Protein AF-A0A4R3NF84-F1 (afdb_monomer)

Nearest PDB structures (foldseek):
  6rim-assembly1_A  TM=5.602E-01  e=3.549E-01  Weissella oryzae
  6rim-assembly5_E  TM=5.577E-01  e=4.547E-01  Weissella oryzae
  6pkh-assembly1_A-2  TM=5.625E-01  e=7.016E-01  Danio rerio
  6rim-assembly7_G  TM=5.581E-01  e=5.476E-01  Weissella oryzae
  4v8m-assembly1_BS  TM=3.203E-01  e=6.525E+00  Trypanosoma brucei brucei TREU927

Sequence (114 aa):
MFTIAPPDAFWYPVTVALIDADGKRTQHQFEARFKRYSRTQFEALVQRLQSGEQTDLALAEDVLVGWRGVQDAEGQEVAFSAATRDALLDIWPVLPAVVGAFIEAHSPEGRAKN

Solvent-accessible surface area (backbone atoms only — not comparable to full-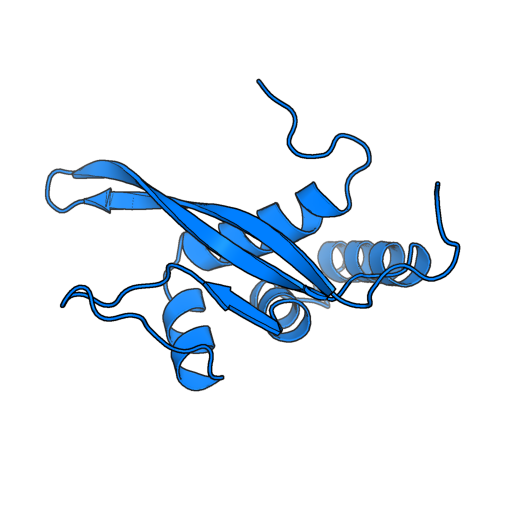atom values): 6828 Å² total; per-residue (Å²): 139,90,66,100,76,67,71,66,52,48,78,46,75,29,66,31,69,45,71,47,100,86,71,46,80,45,80,48,67,32,37,36,25,33,53,58,71,53,72,68,56,48,54,54,46,54,54,30,48,75,71,63,79,41,50,70,64,64,49,42,63,72,32,51,79,40,61,45,76,46,58,51,98,86,68,46,78,57,70,75,43,73,71,52,47,52,59,50,46,67,39,73,59,39,39,61,27,51,43,48,39,56,51,36,71,72,39,95,70,40,84,68,86,123

Radius of gyration: 15.07 Å; Cα contacts (8 Å, |Δi|>4): 135; chains: 1; bounding box: 41×27×37 Å

Organism: NCBI:txid141949

Mean predicted aligned error: 6.51 Å

InterPro domains:
  IPR059546 YdaY [PF27119] (22-96)

Foldseek 3Di:
DDDPDDDQKDKFKFWFWDQDPVRDTDIDIWIFIFGDDDPVRVVVVVVCVVVVVDDLVNVLLRTGPFIGDDADPVRDTDGDDPVVSVVQCVPPRRSVRSSVRVVLCVDPCRPVDD

Secondary structure (DSSP, 8-state):
---SS--SEEEEEEEEEEE-TTS-EEEEEEEEEEEPPPHHHHHHHHHHHHHTSS-HHHHHHHHEEEEES-B-TTS-B----HHHHHHHHTSTTHHHHHHHHHHHHHSTT-S---

pLDDT: mean 83.8, std 12.24, range [31.19, 94.75]

Structure (mmCIF, N/CA/C/O backbone):
data_AF-A0A4R3NF84-F1
#
_entry.id   AF-A0A4R3NF84-F1
#
loop_
_atom_site.group_PDB
_atom_site.id
_atom_site.type_symbol
_atom_site.label_atom_id
_atom_site.label_alt_id
_atom_site.label_comp_id
_atom_site.label_asym_id
_atom_site.label_entity_id
_atom_site.label_seq_id
_atom_site.pdbx_PDB_ins_code
_atom_site.Cartn_x
_atom_site.Cartn_y
_atom_site.Cartn_z
_atom_site.occupancy
_atom_site.B_iso_or_equiv
_atom_site.auth_seq_id
_atom_site.auth_comp_id
_atom_site.auth_asym_id
_atom_site.auth_atom_id
_atom_site.pdbx_PDB_model_num
ATOM 1 N N . MET A 1 1 ? 28.038 -9.980 2.169 1.00 46.53 1 MET A N 1
ATOM 2 C CA . MET A 1 1 ? 28.142 -10.734 0.900 1.00 46.53 1 MET A CA 1
ATOM 3 C C . MET A 1 1 ? 26.864 -10.470 0.120 1.00 46.53 1 MET A C 1
ATOM 5 O O . MET A 1 1 ? 25.801 -10.633 0.701 1.00 46.53 1 MET A O 1
ATOM 9 N N . PHE A 1 2 ? 26.956 -9.943 -1.102 1.00 48.78 2 PHE A N 1
ATOM 10 C CA . PHE A 1 2 ? 25.796 -9.556 -1.916 1.00 48.78 2 PHE A CA 1
ATOM 11 C C . PHE A 1 2 ? 25.562 -10.616 -2.998 1.00 48.78 2 PHE A C 1
ATOM 13 O O . PHE A 1 2 ? 26.525 -11.068 -3.617 1.00 48.78 2 PHE A O 1
ATOM 20 N N . THR A 1 3 ? 24.310 -11.019 -3.208 1.00 55.50 3 THR A N 1
ATOM 21 C CA . THR A 1 3 ? 23.937 -12.086 -4.148 1.00 55.50 3 THR A CA 1
ATOM 22 C C . THR A 1 3 ? 23.136 -11.481 -5.297 1.00 55.50 3 THR A C 1
ATOM 24 O O . THR A 1 3 ? 22.235 -10.680 -5.065 1.00 55.50 3 THR A O 1
ATOM 27 N N . ILE A 1 4 ? 23.449 -11.870 -6.536 1.00 64.88 4 ILE A N 1
ATOM 28 C CA . ILE A 1 4 ? 22.846 -11.320 -7.769 1.00 64.88 4 ILE A CA 1
ATOM 29 C C . ILE A 1 4 ? 21.362 -11.729 -7.933 1.00 64.88 4 ILE A C 1
ATOM 31 O O . ILE A 1 4 ? 20.633 -11.096 -8.689 1.00 64.88 4 ILE A O 1
ATOM 35 N N . ALA A 1 5 ? 20.892 -12.728 -7.176 1.00 65.25 5 ALA A N 1
ATOM 36 C CA . ALA A 1 5 ? 19.495 -13.164 -7.109 1.00 65.25 5 ALA A CA 1
ATOM 37 C C . ALA A 1 5 ? 18.944 -12.982 -5.680 1.00 65.25 5 ALA A C 1
ATOM 39 O O . ALA A 1 5 ? 18.944 -13.929 -4.888 1.00 65.25 5 ALA A O 1
ATOM 40 N N . PRO A 1 6 ? 18.558 -11.757 -5.287 1.00 70.94 6 PRO A N 1
ATOM 41 C CA . PRO A 1 6 ? 17.857 -11.557 -4.029 1.00 70.94 6 PRO A CA 1
ATOM 42 C C . PRO A 1 6 ? 16.475 -12.234 -4.044 1.00 70.94 6 PRO A C 1
ATOM 44 O O . PRO A 1 6 ? 15.933 -12.479 -5.119 1.00 70.94 6 PRO A O 1
ATOM 47 N N . PRO A 1 7 ? 15.877 -12.493 -2.867 1.00 76.19 7 PRO A N 1
ATOM 48 C CA . PRO A 1 7 ? 14.538 -13.066 -2.785 1.00 76.19 7 PRO A CA 1
ATOM 49 C C . PRO A 1 7 ? 13.491 -12.189 -3.489 1.00 76.19 7 PRO A C 1
ATOM 51 O O . PRO A 1 7 ? 13.534 -10.959 -3.396 1.00 76.19 7 PRO A O 1
ATOM 54 N N . ASP A 1 8 ? 12.514 -12.840 -4.126 1.00 82.44 8 ASP A N 1
ATOM 55 C CA . ASP A 1 8 ? 11.423 -12.217 -4.893 1.00 82.44 8 ASP A CA 1
ATOM 56 C C . ASP A 1 8 ? 10.460 -11.367 -4.051 1.00 82.44 8 ASP A C 1
ATOM 58 O O . ASP A 1 8 ? 9.602 -10.674 -4.593 1.00 82.44 8 ASP A O 1
ATOM 62 N N . ALA A 1 9 ? 10.577 -11.412 -2.722 1.00 88.00 9 ALA A N 1
ATOM 63 C CA . ALA A 1 9 ? 9.777 -10.616 -1.806 1.00 88.00 9 ALA A CA 1
ATOM 64 C C . ALA A 1 9 ? 10.571 -10.225 -0.555 1.00 88.00 9 ALA A C 1
ATOM 66 O O . ALA A 1 9 ? 11.477 -10.943 -0.124 1.00 88.00 9 ALA A O 1
ATOM 67 N N . PHE A 1 10 ? 10.198 -9.107 0.058 1.00 89.12 10 PHE A N 1
ATOM 68 C CA . PHE A 1 10 ? 10.819 -8.584 1.272 1.00 89.12 10 PHE A CA 1
ATOM 69 C C . PHE A 1 10 ? 9.767 -8.057 2.252 1.00 89.12 10 PHE A C 1
ATOM 71 O O . PHE A 1 10 ? 8.656 -7.716 1.857 1.00 89.12 10 PHE A O 1
ATOM 78 N N . TRP A 1 11 ? 10.122 -8.021 3.536 1.00 91.38 11 TRP A N 1
ATOM 79 C CA . TRP A 1 11 ? 9.300 -7.417 4.584 1.00 91.38 11 TRP A CA 1
ATOM 80 C C . TRP A 1 11 ? 9.683 -5.953 4.754 1.00 91.38 11 TRP A C 1
ATOM 82 O O . TRP A 1 11 ? 10.873 -5.627 4.748 1.00 91.38 11 TRP A O 1
ATOM 92 N N . TYR A 1 12 ? 8.687 -5.086 4.892 1.00 91.75 12 TYR A N 1
ATOM 93 C CA . TYR A 1 12 ? 8.894 -3.664 5.108 1.00 91.75 12 TYR A CA 1
ATOM 94 C C . TYR A 1 12 ? 7.817 -3.091 6.040 1.00 91.75 12 TYR A C 1
ATOM 96 O O . TYR A 1 12 ? 6.636 -3.415 5.879 1.00 91.75 12 TYR A O 1
ATOM 104 N N . PRO A 1 13 ? 8.193 -2.251 7.019 1.00 92.44 13 PRO A N 1
ATOM 105 C CA . PRO A 1 13 ? 7.234 -1.653 7.936 1.00 92.44 13 PRO A CA 1
ATOM 106 C C . PRO A 1 13 ? 6.411 -0.569 7.234 1.00 92.44 13 PRO A C 1
ATOM 108 O O . PRO A 1 13 ? 6.961 0.373 6.667 1.00 92.44 13 PRO A O 1
ATOM 111 N N . VAL A 1 14 ? 5.089 -0.662 7.336 1.00 92.75 14 VAL A N 1
ATOM 112 C CA . VAL A 1 14 ? 4.141 0.357 6.879 1.00 92.75 14 VAL A CA 1
ATOM 113 C C . VAL A 1 14 ? 3.636 1.110 8.099 1.00 92.75 14 VAL A C 1
ATOM 115 O O . VAL A 1 14 ? 3.158 0.502 9.055 1.00 92.75 14 VAL A O 1
ATOM 118 N N . THR A 1 15 ? 3.765 2.436 8.084 1.00 90.50 15 THR A N 1
ATOM 119 C CA . THR A 1 15 ? 3.237 3.305 9.144 1.00 90.50 15 THR A CA 1
ATOM 120 C C . THR A 1 15 ? 2.008 4.031 8.627 1.00 90.50 15 THR A C 1
ATOM 122 O O . THR A 1 15 ? 2.089 4.784 7.661 1.00 90.50 15 THR A O 1
ATOM 125 N N . VAL A 1 16 ? 0.876 3.824 9.286 1.00 89.75 16 VAL A N 1
ATOM 126 C CA . VAL A 1 16 ? -0.397 4.470 8.977 1.00 89.75 16 VAL A CA 1
ATOM 127 C C . VAL A 1 16 ? -0.741 5.395 10.125 1.00 89.75 16 VAL A C 1
ATOM 129 O O . VAL A 1 16 ? -0.643 5.017 11.288 1.00 89.75 16 VAL A O 1
ATOM 132 N N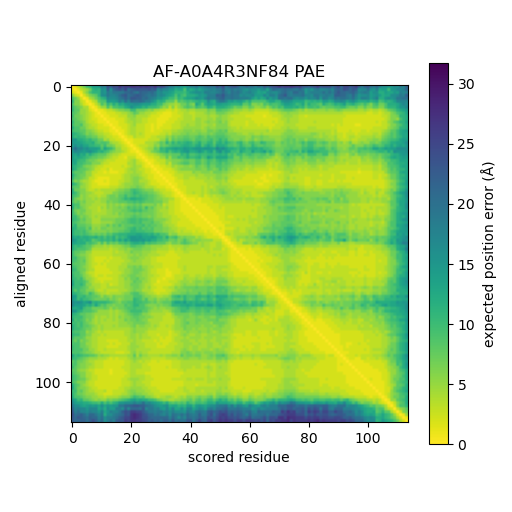 . ALA A 1 17 ? -1.157 6.615 9.814 1.00 87.44 17 ALA A N 1
ATOM 133 C CA . ALA A 1 17 ? -1.687 7.510 10.823 1.00 87.44 17 ALA A CA 1
ATOM 134 C C . ALA A 1 17 ? -3.206 7.591 10.692 1.00 87.44 17 ALA A C 1
ATOM 136 O O . ALA A 1 17 ? -3.708 8.037 9.662 1.00 87.44 17 ALA A O 1
ATOM 137 N N . LEU A 1 18 ? -3.909 7.172 11.738 1.00 86.56 18 LEU A N 1
ATOM 138 C CA . LEU A 1 18 ? -5.361 7.244 11.839 1.00 86.56 18 LEU A CA 1
ATOM 139 C C . LEU A 1 18 ? -5.748 8.380 12.783 1.00 86.56 18 LEU A C 1
ATOM 141 O O . LEU A 1 18 ? -4.988 8.731 13.683 1.00 86.56 18 LEU A O 1
ATOM 145 N N . ILE A 1 19 ? -6.916 8.972 12.556 1.00 86.44 19 ILE A N 1
ATOM 146 C CA . ILE A 1 19 ? -7.521 9.893 13.515 1.00 86.44 19 ILE A CA 1
ATOM 147 C C . ILE A 1 19 ? -8.425 9.060 14.421 1.00 86.44 19 ILE A C 1
ATOM 149 O O . ILE A 1 19 ? -9.298 8.352 13.920 1.00 86.44 19 ILE A O 1
ATOM 153 N N . ASP A 1 20 ? -8.178 9.095 15.727 1.00 81.62 20 ASP A N 1
ATOM 154 C CA . ASP A 1 20 ? -9.018 8.414 16.710 1.00 81.62 20 ASP A CA 1
ATOM 155 C C . ASP A 1 20 ? -10.336 9.172 16.959 1.00 81.62 20 ASP A C 1
ATOM 157 O O . ASP A 1 20 ? -10.569 10.264 16.434 1.00 81.62 20 ASP A O 1
ATOM 161 N N . ALA A 1 21 ? -11.222 8.583 17.766 1.00 82.19 21 ALA A N 1
ATOM 162 C CA . ALA A 1 21 ? -12.510 9.186 18.113 1.00 82.19 21 ALA A CA 1
ATOM 163 C C . ALA A 1 21 ? -12.375 10.538 18.848 1.00 82.19 21 ALA A C 1
ATOM 165 O O . ALA A 1 21 ? -13.297 11.350 18.808 1.00 82.19 21 ALA A O 1
ATOM 166 N N . ASP A 1 22 ? -11.224 10.795 19.473 1.00 85.62 22 ASP A N 1
ATOM 167 C CA . ASP A 1 22 ? -10.881 12.041 20.160 1.00 85.62 22 ASP A CA 1
ATOM 168 C C . ASP A 1 22 ? -10.251 13.089 19.217 1.00 85.62 22 ASP A C 1
ATOM 170 O O . ASP A 1 22 ? -9.852 14.173 19.657 1.00 85.62 22 ASP A O 1
ATOM 174 N N . GLY A 1 23 ? -10.149 12.795 17.916 1.00 86.44 23 GLY A N 1
ATOM 175 C CA . GLY A 1 23 ? -9.559 13.685 16.916 1.00 86.44 23 GLY A CA 1
ATOM 176 C C . GLY A 1 23 ? -8.027 13.725 16.937 1.00 86.44 23 GLY A C 1
ATOM 177 O O . GLY A 1 23 ? -7.425 14.574 16.273 1.00 86.44 23 GLY A O 1
ATOM 178 N N . LYS A 1 24 ? -7.368 12.834 17.684 1.00 87.12 24 LYS A N 1
ATOM 179 C CA . LYS A 1 24 ? -5.907 12.743 17.760 1.00 87.12 24 LYS A CA 1
ATOM 180 C C . LYS A 1 24 ? -5.367 11.819 16.684 1.00 87.12 24 LYS A C 1
ATOM 182 O O . LYS A 1 24 ? -5.951 10.802 16.327 1.00 87.12 24 LYS A O 1
ATOM 187 N N . ARG A 1 25 ? -4.187 12.175 16.180 1.00 86.25 25 ARG A N 1
ATOM 188 C CA . ARG A 1 25 ? -3.461 11.373 15.199 1.00 86.25 25 ARG A CA 1
ATOM 189 C C . ARG A 1 25 ? -2.690 10.260 15.907 1.00 86.25 25 ARG A C 1
ATOM 191 O O . ARG A 1 25 ? -1.669 10.530 16.536 1.00 86.25 25 ARG A O 1
ATOM 198 N N . THR A 1 26 ? -3.140 9.025 15.740 1.00 86.81 26 THR A N 1
ATOM 199 C 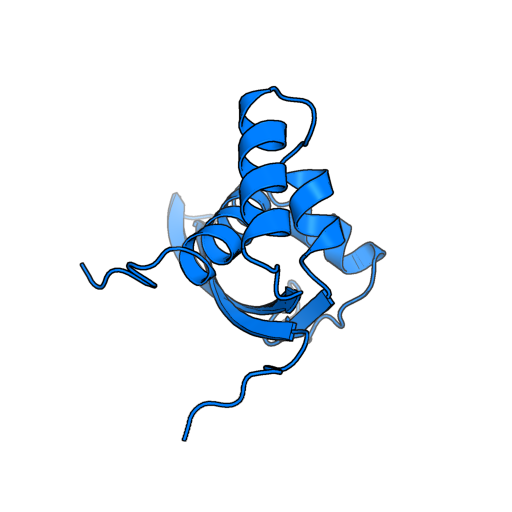CA . THR A 1 26 ? -2.501 7.822 16.281 1.00 86.81 26 THR A CA 1
ATOM 200 C C . THR A 1 26 ? -1.760 7.088 15.170 1.00 86.81 26 THR A C 1
ATOM 202 O O . THR A 1 26 ? -2.306 6.827 14.097 1.00 86.81 26 THR A O 1
ATOM 205 N N . GLN A 1 27 ? -0.478 6.794 15.400 1.00 88.06 27 GLN A N 1
ATOM 206 C CA . GLN A 1 27 ? 0.335 6.013 14.470 1.00 88.06 27 GLN A CA 1
ATOM 207 C C . GLN A 1 27 ? 0.183 4.523 14.763 1.00 88.06 27 GLN A C 1
ATOM 209 O O . GLN A 1 27 ? 0.434 4.066 15.875 1.00 88.06 27 GLN A O 1
ATOM 214 N N . HIS A 1 28 ? -0.173 3.774 13.730 1.00 88.75 28 HIS A N 1
ATOM 215 C CA . HIS A 1 28 ? -0.203 2.323 13.710 1.00 88.75 28 HIS A CA 1
ATOM 216 C C . HIS A 1 28 ? 0.884 1.833 12.759 1.00 88.75 28 HIS A C 1
ATOM 218 O O . HIS A 1 28 ? 1.077 2.396 11.681 1.00 88.75 28 HIS A O 1
ATOM 224 N N . GLN A 1 29 ? 1.606 0.789 13.151 1.00 90.69 29 GLN A N 1
ATOM 225 C CA . GLN A 1 29 ? 2.626 0.179 12.310 1.00 90.69 29 GLN A CA 1
ATOM 226 C C . GLN A 1 29 ? 2.321 -1.304 12.138 1.00 90.69 29 GLN A C 1
ATOM 228 O O . GLN A 1 29 ? 2.079 -1.996 13.123 1.00 90.69 29 GLN A O 1
ATOM 233 N N . PHE A 1 30 ? 2.389 -1.787 10.903 1.00 92.62 30 PHE A N 1
ATOM 234 C CA . PHE A 1 30 ? 2.334 -3.212 10.586 1.00 92.62 30 PHE A CA 1
ATOM 235 C C . PHE A 1 30 ? 3.448 -3.568 9.599 1.00 92.62 30 PHE A C 1
ATOM 237 O O . PHE A 1 30 ? 4.014 -2.692 8.943 1.00 92.62 30 PHE A O 1
ATOM 244 N N . GLU A 1 31 ? 3.806 -4.845 9.502 1.00 93.06 31 GLU A N 1
ATOM 245 C CA . GLU A 1 31 ? 4.792 -5.299 8.522 1.00 93.06 31 GLU A CA 1
ATOM 246 C C . GLU A 1 31 ? 4.081 -5.807 7.273 1.00 93.06 31 GLU A C 1
ATOM 248 O O . GLU A 1 31 ? 3.328 -6.777 7.333 1.00 93.06 31 GLU A O 1
ATOM 253 N N . ALA A 1 32 ? 4.347 -5.186 6.129 1.00 93.62 32 ALA A N 1
ATOM 254 C CA . ALA A 1 32 ? 3.880 -5.657 4.836 1.00 93.62 32 ALA A CA 1
ATOM 255 C C . ALA A 1 32 ? 4.962 -6.499 4.158 1.00 93.62 32 ALA A C 1
ATOM 257 O O . ALA A 1 32 ? 6.159 -6.232 4.277 1.00 93.62 32 ALA A O 1
ATOM 258 N N . ARG A 1 33 ? 4.538 -7.517 3.413 1.00 94.19 33 ARG A N 1
ATOM 259 C CA . ARG A 1 33 ? 5.398 -8.289 2.526 1.00 94.19 33 ARG A CA 1
ATOM 260 C C . ARG A 1 33 ? 5.173 -7.806 1.105 1.00 94.19 33 ARG A C 1
ATOM 262 O O . ARG A 1 33 ? 4.097 -8.009 0.548 1.00 94.19 33 ARG A O 1
ATOM 269 N N . PHE A 1 34 ? 6.203 -7.212 0.521 1.00 92.94 34 PHE A N 1
ATOM 270 C CA . PHE A 1 34 ? 6.166 -6.682 -0.831 1.00 92.94 34 PHE A CA 1
ATOM 271 C C . PHE A 1 34 ? 6.914 -7.574 -1.809 1.00 92.94 34 PHE A C 1
ATOM 273 O O . PHE A 1 34 ? 7.985 -8.099 -1.492 1.00 92.94 34 PHE A O 1
ATOM 280 N N . LYS A 1 35 ? 6.373 -7.711 -3.019 1.00 91.62 35 LYS A N 1
ATOM 281 C CA . LYS A 1 35 ? 7.085 -8.271 -4.168 1.00 91.62 35 LYS A CA 1
ATOM 282 C C . LYS A 1 35 ? 8.237 -7.344 -4.563 1.00 91.62 35 LYS A C 1
ATOM 284 O O . LYS A 1 35 ? 8.080 -6.129 -4.613 1.00 91.62 35 LYS A O 1
ATOM 289 N N . ARG A 1 36 ? 9.409 -7.906 -4.844 1.00 86.75 36 ARG A N 1
ATOM 290 C CA . ARG A 1 36 ? 10.581 -7.147 -5.288 1.00 86.75 36 ARG A CA 1
ATOM 291 C C . ARG A 1 36 ? 10.488 -6.880 -6.780 1.00 86.75 36 ARG A C 1
ATOM 293 O O . ARG A 1 36 ? 10.345 -7.813 -7.565 1.00 86.75 36 ARG A O 1
ATOM 300 N N . TYR A 1 37 ? 10.595 -5.613 -7.166 1.00 85.62 37 TYR A N 1
ATOM 301 C CA . TYR A 1 37 ? 10.647 -5.240 -8.575 1.00 85.62 37 TYR A CA 1
ATOM 302 C C . TYR A 1 37 ? 12.096 -5.153 -9.035 1.00 85.62 37 TYR A C 1
ATOM 304 O O . TYR A 1 37 ? 12.979 -4.685 -8.314 1.00 85.62 37 TYR A O 1
ATOM 312 N N . SER A 1 38 ? 12.349 -5.600 -10.263 1.00 84.00 38 SER A N 1
ATOM 313 C CA . SER A 1 38 ? 13.580 -5.250 -10.961 1.00 84.00 38 SER A CA 1
ATOM 314 C C . SER A 1 38 ? 13.581 -3.756 -11.290 1.00 84.00 38 SER A C 1
ATOM 316 O O . SER A 1 38 ? 12.526 -3.121 -11.362 1.00 84.00 38 SER A O 1
ATOM 318 N N . ARG A 1 39 ? 14.765 -3.192 -11.556 1.00 81.56 39 ARG A N 1
ATOM 319 C CA . ARG A 1 39 ? 14.898 -1.781 -11.952 1.00 81.56 39 ARG A CA 1
ATOM 320 C C . ARG A 1 39 ? 13.950 -1.420 -13.103 1.00 81.56 39 ARG A C 1
ATOM 322 O O . ARG A 1 39 ? 13.211 -0.451 -13.007 1.00 81.56 39 ARG A O 1
ATOM 329 N N . THR A 1 40 ? 13.918 -2.249 -14.147 1.00 85.31 40 THR A N 1
ATOM 330 C CA . THR A 1 40 ? 13.075 -2.030 -15.331 1.00 85.31 40 THR A CA 1
ATOM 331 C C . THR A 1 40 ? 11.580 -2.121 -15.014 1.00 85.31 40 THR A C 1
ATOM 333 O O . THR A 1 40 ? 10.789 -1.357 -15.559 1.00 85.31 40 THR A O 1
ATOM 336 N N . GLN A 1 41 ? 11.170 -3.026 -14.117 1.00 86.12 41 GLN A N 1
ATOM 337 C CA . GLN A 1 41 ? 9.771 -3.125 -13.679 1.00 86.12 41 GLN A CA 1
ATOM 338 C C . GLN A 1 41 ? 9.339 -1.891 -12.884 1.00 86.12 41 GLN A C 1
ATOM 340 O O . GLN A 1 41 ? 8.223 -1.406 -13.067 1.00 86.12 41 GLN A O 1
ATOM 345 N N . PHE A 1 42 ? 10.223 -1.378 -12.025 1.00 84.19 42 PHE A N 1
ATOM 346 C CA . PHE A 1 42 ? 9.966 -0.177 -11.240 1.00 84.19 42 PHE A CA 1
ATOM 347 C C . PHE A 1 42 ? 9.892 1.078 -12.122 1.00 84.19 42 PHE A C 1
ATOM 349 O O . PHE A 1 42 ? 8.945 1.847 -12.001 1.00 84.19 42 PHE A O 1
ATOM 356 N N . GLU A 1 43 ? 10.808 1.246 -13.080 1.00 84.44 43 GLU A N 1
ATOM 357 C CA . GLU A 1 43 ? 10.758 2.340 -14.065 1.00 84.44 43 GLU A CA 1
ATOM 358 C C . GLU A 1 43 ? 9.439 2.326 -14.859 1.00 84.44 43 GLU A C 1
ATOM 360 O O . GLU A 1 43 ? 8.771 3.353 -14.980 1.00 84.44 43 GLU A O 1
ATOM 365 N N . ALA A 1 44 ? 9.009 1.151 -15.335 1.00 87.00 44 ALA A N 1
ATOM 366 C CA . ALA A 1 44 ? 7.733 0.997 -16.034 1.00 87.00 44 ALA A CA 1
ATOM 367 C C . ALA A 1 44 ? 6.519 1.269 -15.128 1.00 87.00 44 ALA A C 1
ATOM 369 O O . ALA A 1 44 ? 5.489 1.758 -15.589 1.00 87.00 44 ALA A O 1
ATOM 370 N N . LEU A 1 45 ? 6.607 0.945 -13.836 1.00 84.62 45 LEU A N 1
ATOM 371 C CA . LEU A 1 45 ? 5.569 1.288 -12.870 1.00 84.62 45 LEU A CA 1
ATOM 372 C C . LEU A 1 45 ? 5.449 2.806 -12.697 1.00 84.62 45 LEU A C 1
ATOM 374 O O . LEU A 1 45 ? 4.343 3.324 -12.808 1.00 84.62 45 LEU A O 1
ATOM 378 N N . VAL A 1 46 ? 6.562 3.508 -12.472 1.00 82.25 46 VAL A N 1
ATOM 379 C CA . VAL A 1 46 ? 6.572 4.970 -12.293 1.00 82.25 46 VAL A CA 1
ATOM 380 C C . VAL A 1 46 ? 5.984 5.675 -13.515 1.00 82.25 46 VAL A C 1
ATOM 382 O O . VAL A 1 46 ? 5.149 6.561 -13.358 1.00 82.25 46 VAL A O 1
ATOM 385 N N . GLN A 1 47 ? 6.345 5.237 -14.724 1.00 85.31 47 GLN A N 1
ATOM 386 C CA . GLN A 1 47 ? 5.763 5.760 -15.967 1.00 85.31 47 GLN A CA 1
ATOM 387 C C . GLN A 1 47 ? 4.239 5.572 -16.011 1.00 85.31 47 GLN A C 1
ATOM 389 O O . GLN A 1 47 ? 3.506 6.515 -16.304 1.00 85.31 47 GLN A O 1
ATOM 394 N N . ARG A 1 48 ? 3.743 4.380 -15.650 1.00 84.00 48 ARG A N 1
ATOM 395 C CA . ARG A 1 48 ? 2.298 4.102 -15.629 1.00 84.00 48 ARG A CA 1
ATOM 396 C C . ARG A 1 48 ? 1.552 4.911 -14.568 1.00 84.00 48 ARG A C 1
ATOM 398 O O . ARG A 1 48 ? 0.477 5.419 -14.868 1.00 84.00 48 ARG A O 1
ATOM 405 N N . LEU A 1 49 ? 2.132 5.097 -13.381 1.00 82.50 49 LEU A N 1
ATOM 406 C CA . LEU A 1 49 ? 1.572 5.969 -12.340 1.00 82.50 49 LEU A CA 1
ATOM 407 C C . LEU A 1 49 ? 1.495 7.429 -12.815 1.00 82.50 49 LEU A C 1
ATOM 409 O O . LEU A 1 49 ? 0.469 8.077 -12.646 1.00 82.50 49 LEU A O 1
ATOM 413 N N . GLN A 1 50 ? 2.545 7.937 -13.472 1.00 82.25 50 GLN A N 1
ATOM 414 C CA . GLN A 1 50 ? 2.570 9.302 -14.018 1.00 82.25 50 GLN A CA 1
ATOM 415 C C . GLN A 1 50 ? 1.570 9.509 -15.161 1.00 82.25 50 GLN A C 1
ATOM 417 O O . GLN A 1 50 ? 0.991 10.586 -15.283 1.00 82.25 50 GLN A O 1
ATOM 422 N N . SER A 1 51 ? 1.360 8.486 -15.992 1.00 85.62 51 SER A N 1
ATOM 423 C CA . SER A 1 51 ? 0.385 8.517 -17.091 1.00 85.62 51 SER A CA 1
ATOM 424 C C . SER A 1 51 ? -1.074 8.352 -16.641 1.00 85.62 51 SER A C 1
ATOM 426 O O . SER A 1 51 ? -1.982 8.595 -17.431 1.00 85.62 51 SER A O 1
ATOM 428 N N . GLY A 1 52 ? -1.310 7.920 -15.396 1.00 81.75 52 GLY A N 1
ATOM 429 C CA . GLY A 1 52 ? -2.639 7.567 -14.890 1.00 81.75 52 GLY A CA 1
ATOM 430 C C . GLY A 1 52 ? -3.173 6.208 -15.367 1.00 81.75 52 GLY A C 1
ATOM 431 O O . GLY A 1 52 ? -4.306 5.866 -15.041 1.00 81.75 52 GLY A O 1
ATOM 432 N N . GLU A 1 53 ? -2.388 5.415 -16.107 1.00 82.06 53 GLU A N 1
ATOM 433 C CA . GLU A 1 53 ? -2.759 4.045 -16.506 1.00 82.06 53 GLU A CA 1
ATOM 434 C C . GLU A 1 53 ? -2.800 3.064 -15.324 1.00 82.06 53 GLU A C 1
ATOM 436 O O . GLU A 1 53 ? -3.483 2.044 -15.394 1.00 82.06 53 GLU A O 1
ATOM 441 N N . GLN A 1 54 ? -2.066 3.350 -14.245 1.00 83.56 54 GLN A N 1
ATOM 442 C CA . GLN A 1 54 ? -2.042 2.535 -13.031 1.00 83.56 54 GLN A CA 1
ATOM 443 C C . GLN A 1 54 ? -2.636 3.320 -11.862 1.00 83.56 54 GLN A C 1
ATOM 445 O O . GLN A 1 54 ? -2.230 4.452 -11.608 1.00 83.56 54 GLN A O 1
ATOM 450 N N . THR A 1 55 ? -3.560 2.698 -11.130 1.00 88.12 55 THR A N 1
ATOM 451 C CA . THR A 1 55 ? -4.107 3.263 -9.890 1.00 88.12 55 THR A CA 1
ATOM 452 C C . THR A 1 55 ? -3.310 2.788 -8.680 1.00 88.12 55 THR A C 1
ATOM 454 O O . THR A 1 55 ? -2.717 1.706 -8.699 1.00 88.12 55 THR A O 1
ATOM 457 N N . ASP A 1 56 ? -3.334 3.572 -7.603 1.00 86.81 56 ASP A N 1
ATOM 458 C CA . ASP A 1 56 ? -2.716 3.198 -6.326 1.00 86.81 56 ASP A CA 1
ATOM 459 C C . ASP A 1 56 ? -3.261 1.861 -5.807 1.00 86.81 56 ASP A C 1
ATOM 461 O O . ASP A 1 56 ? -2.502 1.038 -5.297 1.00 86.81 56 ASP A O 1
ATOM 465 N N . LEU A 1 57 ? -4.566 1.624 -5.993 1.00 88.56 57 LEU A N 1
ATOM 466 C CA . LEU A 1 57 ? -5.233 0.380 -5.614 1.00 88.56 57 LEU A CA 1
ATOM 467 C C . LEU A 1 57 ? -4.664 -0.811 -6.386 1.00 88.56 57 LEU A C 1
ATOM 469 O O . LEU A 1 57 ? -4.156 -1.742 -5.768 1.00 88.56 57 LEU A O 1
ATOM 473 N N . ALA A 1 58 ? -4.655 -0.743 -7.719 1.00 89.38 58 ALA A N 1
ATOM 474 C CA . ALA A 1 58 ? -4.136 -1.823 -8.556 1.00 89.38 58 ALA A CA 1
ATOM 475 C C . ALA A 1 58 ? -2.652 -2.114 -8.274 1.00 89.38 58 ALA A C 1
ATOM 477 O O . ALA A 1 58 ? -2.220 -3.267 -8.292 1.00 89.38 58 ALA A O 1
ATOM 478 N N . LEU A 1 59 ? -1.868 -1.075 -7.965 1.00 89.62 59 LEU A N 1
ATOM 479 C CA . LEU A 1 59 ? -0.492 -1.242 -7.518 1.00 89.62 59 LEU A CA 1
ATOM 480 C C . LEU A 1 59 ? -0.425 -1.990 -6.182 1.00 89.62 59 LEU A C 1
ATOM 482 O O . LEU A 1 59 ? 0.272 -3.000 -6.098 1.00 89.62 59 LEU A O 1
ATOM 486 N N . ALA A 1 60 ? -1.127 -1.508 -5.152 1.00 90.50 60 ALA A N 1
ATOM 487 C CA . ALA A 1 60 ? -1.124 -2.117 -3.825 1.00 90.50 60 ALA A CA 1
ATOM 488 C C . ALA A 1 60 ? -1.561 -3.589 -3.873 1.00 90.50 60 ALA A C 1
ATOM 490 O O . ALA A 1 60 ? -0.954 -4.425 -3.207 1.00 90.50 60 ALA A O 1
ATOM 491 N N . GLU A 1 61 ? -2.551 -3.921 -4.702 1.00 90.69 61 GLU A N 1
ATOM 492 C CA . GLU A 1 61 ? -3.026 -5.289 -4.907 1.00 90.69 61 GLU A CA 1
ATOM 493 C C . GLU A 1 61 ? -1.985 -6.229 -5.535 1.00 90.69 61 GLU A C 1
ATOM 495 O O . GLU A 1 61 ? -1.952 -7.404 -5.161 1.00 90.69 61 GLU A O 1
ATOM 500 N N . ASP A 1 62 ? -1.150 -5.739 -6.461 1.00 89.56 62 ASP A N 1
ATOM 501 C CA . ASP A 1 62 ? -0.120 -6.534 -7.154 1.00 89.56 62 ASP A CA 1
ATOM 502 C C . ASP A 1 62 ? 1.156 -6.710 -6.313 1.00 89.56 62 ASP A C 1
ATOM 504 O O . ASP A 1 62 ? 1.805 -7.762 -6.348 1.00 89.56 62 ASP A O 1
ATOM 508 N N . VAL A 1 63 ? 1.535 -5.689 -5.534 1.00 90.94 63 VAL A N 1
ATOM 509 C CA . VAL A 1 63 ? 2.795 -5.710 -4.770 1.00 90.94 63 VAL A CA 1
ATOM 510 C C . VAL A 1 63 ? 2.650 -6.308 -3.381 1.00 90.94 63 VAL A C 1
ATOM 512 O O . VAL A 1 63 ? 3.621 -6.879 -2.880 1.00 90.94 63 VAL A O 1
ATOM 515 N N . LEU A 1 64 ? 1.486 -6.179 -2.743 1.00 91.81 64 LEU A N 1
ATOM 516 C CA . LEU A 1 64 ? 1.251 -6.671 -1.389 1.00 91.81 64 LEU A CA 1
ATOM 517 C C . LEU A 1 64 ? 0.924 -8.168 -1.425 1.00 91.81 64 LEU A C 1
ATOM 519 O O . LEU A 1 64 ? -0.177 -8.577 -1.778 1.00 91.81 64 LEU A O 1
ATOM 523 N N . VAL A 1 65 ? 1.888 -8.994 -1.020 1.00 92.94 65 VAL A N 1
ATOM 524 C CA . VAL A 1 65 ? 1.796 -10.467 -1.056 1.00 92.94 65 VAL A CA 1
ATOM 525 C C . VAL A 1 65 ? 1.662 -11.097 0.336 1.00 92.94 65 VAL A C 1
ATOM 527 O O . VAL A 1 65 ? 1.747 -12.316 0.490 1.00 92.94 65 VAL A O 1
ATOM 530 N N . GLY A 1 66 ? 1.519 -10.276 1.376 1.00 92.56 66 GLY A N 1
ATOM 531 C CA . GLY A 1 66 ? 1.365 -10.716 2.760 1.00 92.56 66 GLY A CA 1
ATOM 532 C C . GLY A 1 66 ? 1.490 -9.568 3.756 1.00 92.56 66 GLY A C 1
ATOM 533 O O . GLY A 1 66 ? 1.959 -8.488 3.407 1.00 92.56 66 GLY A O 1
ATOM 534 N N . TRP A 1 67 ? 1.131 -9.814 5.014 1.00 94.75 67 TRP A N 1
ATOM 535 C CA . TRP A 1 67 ? 1.402 -8.902 6.128 1.00 94.75 67 TRP A CA 1
ATOM 536 C C . TRP A 1 67 ? 1.542 -9.645 7.458 1.00 94.75 67 TRP A C 1
ATOM 538 O O . TRP A 1 67 ? 1.240 -10.838 7.546 1.00 94.75 67 TRP A O 1
ATOM 548 N N . ARG A 1 68 ? 1.985 -8.929 8.493 1.00 92.12 68 ARG A N 1
ATOM 549 C CA . ARG A 1 68 ? 2.020 -9.338 9.904 1.00 92.12 68 ARG A CA 1
ATOM 550 C C . ARG A 1 68 ? 1.702 -8.142 10.797 1.00 92.12 68 ARG A C 1
ATOM 552 O O . ARG A 1 68 ? 2.038 -7.010 10.451 1.00 92.12 68 ARG A O 1
ATOM 559 N N . GLY A 1 69 ? 1.092 -8.403 11.952 1.00 86.56 69 GLY A N 1
ATOM 560 C CA . GLY A 1 69 ? 0.737 -7.354 12.914 1.00 86.56 69 GLY A CA 1
ATOM 561 C C . GLY A 1 69 ? -0.485 -6.522 12.516 1.00 86.56 69 GLY A C 1
ATOM 562 O O . GLY A 1 69 ? -0.648 -5.416 13.018 1.00 86.56 69 GLY A O 1
ATOM 563 N N . VAL A 1 70 ? -1.330 -7.036 11.615 1.00 88.12 70 VAL A N 1
ATOM 564 C CA . VAL A 1 70 ? -2.654 -6.466 11.334 1.00 88.12 70 VAL A CA 1
ATOM 565 C C . VAL A 1 70 ? -3.655 -7.130 12.271 1.00 88.12 70 VAL A C 1
ATOM 567 O O . VAL A 1 70 ? -3.729 -8.358 12.320 1.00 88.12 70 VAL A O 1
ATOM 570 N N . GLN A 1 71 ? -4.398 -6.318 13.015 1.00 88.56 71 GLN A N 1
ATOM 571 C CA . GLN A 1 71 ? -5.414 -6.768 13.960 1.00 88.56 71 GLN A CA 1
ATOM 572 C C . GLN A 1 71 ? -6.772 -6.168 13.604 1.00 88.56 71 GLN A C 1
ATOM 574 O O . GLN A 1 71 ? -6.835 -5.080 13.028 1.00 88.56 71 GLN A O 1
ATOM 579 N N . ASP A 1 72 ? -7.844 -6.879 13.936 1.00 82.12 72 ASP A N 1
ATOM 580 C CA . ASP A 1 72 ? -9.204 -6.354 13.853 1.00 82.12 72 ASP A CA 1
ATOM 581 C C . ASP A 1 72 ? -9.575 -5.527 15.099 1.00 82.12 72 ASP A C 1
ATOM 583 O O . ASP A 1 72 ? -8.760 -5.292 15.995 1.00 82.12 72 ASP A O 1
ATOM 587 N N . ALA A 1 73 ? -10.826 -5.065 15.157 1.00 78.88 73 ALA A N 1
ATOM 588 C CA . ALA A 1 73 ? -11.347 -4.288 16.281 1.00 78.88 73 ALA A CA 1
ATOM 589 C C . ALA A 1 73 ? -11.380 -5.066 17.613 1.00 78.88 73 ALA A C 1
ATOM 591 O O . ALA A 1 73 ? -11.467 -4.449 18.674 1.00 78.88 73 ALA A O 1
ATOM 592 N N . GLU A 1 74 ? -11.303 -6.397 17.570 1.00 78.94 74 GLU A N 1
ATOM 593 C CA . GLU A 1 74 ? -11.292 -7.282 18.738 1.00 78.94 74 GLU A CA 1
ATOM 594 C C . GLU A 1 74 ? -9.859 -7.666 19.154 1.00 78.94 74 GLU A C 1
ATOM 596 O O . GLU A 1 74 ? -9.663 -8.381 20.139 1.00 78.9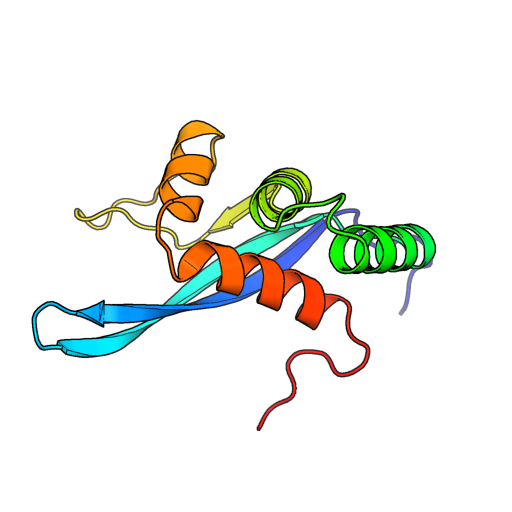4 74 GLU A O 1
ATOM 601 N N . GLY A 1 75 ? -8.845 -7.162 18.440 1.00 80.75 75 GLY A N 1
ATOM 602 C CA . GLY A 1 75 ? -7.434 -7.443 18.694 1.00 80.75 75 GLY A CA 1
ATOM 603 C C . GLY A 1 75 ? -6.972 -8.801 18.164 1.00 80.75 75 GLY A C 1
ATOM 604 O O . GLY A 1 75 ? -5.885 -9.257 18.528 1.00 80.75 75 GLY A O 1
ATOM 605 N N . GLN A 1 76 ? -7.769 -9.462 17.320 1.00 85.56 76 GLN A N 1
ATOM 606 C CA . GLN A 1 76 ? -7.391 -10.732 16.709 1.00 85.56 76 GLN A CA 1
ATOM 607 C C . GLN A 1 76 ? -6.518 -10.495 15.481 1.00 85.56 76 GLN A C 1
ATOM 609 O O . GLN A 1 76 ? -6.744 -9.566 14.708 1.00 85.56 76 GLN A O 1
ATOM 614 N N . GLU A 1 77 ? -5.509 -11.345 15.288 1.00 86.62 77 GLU A N 1
ATOM 615 C CA . GLU A 1 77 ? -4.660 -11.269 14.102 1.00 86.62 77 GLU A CA 1
ATOM 616 C C . GLU A 1 77 ? -5.462 -11.588 12.840 1.00 86.62 77 GLU A C 1
ATOM 618 O O . GLU A 1 77 ? -6.000 -12.685 12.667 1.00 86.62 77 GLU A O 1
AT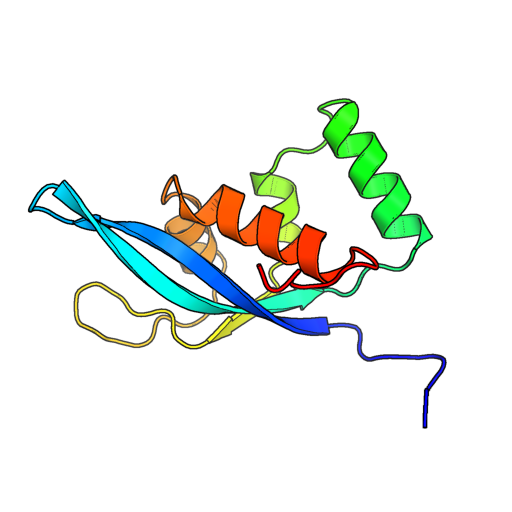OM 623 N N . VAL A 1 78 ? -5.489 -10.631 11.917 1.00 89.62 78 VAL A N 1
ATOM 624 C CA . VAL A 1 78 ? -6.152 -10.792 10.629 1.00 89.62 78 VAL A CA 1
ATOM 625 C C . VAL A 1 78 ? -5.179 -11.459 9.670 1.00 89.62 78 VAL A C 1
ATOM 627 O O . VAL A 1 78 ? -4.150 -10.890 9.295 1.00 89.62 78 VAL A O 1
ATOM 630 N N . ALA A 1 79 ? -5.508 -12.672 9.233 1.00 89.31 79 ALA A N 1
ATOM 631 C CA . ALA A 1 79 ? -4.732 -13.362 8.214 1.00 89.31 79 ALA A CA 1
ATOM 632 C C . ALA A 1 79 ? -4.809 -12.628 6.864 1.00 89.31 79 ALA A C 1
ATOM 634 O O . ALA A 1 79 ? -5.840 -12.062 6.485 1.00 89.31 79 ALA A O 1
ATOM 635 N N . PHE A 1 80 ? -3.710 -12.667 6.111 1.00 90.75 80 PHE A N 1
ATOM 636 C CA . PHE A 1 80 ? -3.678 -12.122 4.759 1.00 90.75 80 PHE A CA 1
ATOM 637 C C . PHE A 1 80 ? -4.542 -12.970 3.815 1.00 90.75 80 PHE A C 1
ATOM 639 O O . PHE A 1 80 ? -4.312 -14.168 3.646 1.00 90.75 80 PHE A O 1
ATOM 646 N N . SER A 1 81 ? -5.519 -12.333 3.180 1.00 90.62 81 SER A N 1
ATOM 647 C CA . SER A 1 81 ? -6.383 -12.891 2.140 1.00 90.62 81 SER A CA 1
ATOM 648 C C . SER A 1 81 ? -6.807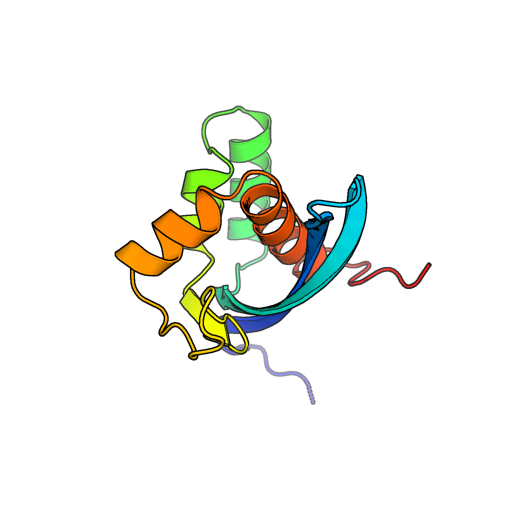 -11.764 1.197 1.00 90.62 81 SER A C 1
ATOM 650 O O . SER A 1 81 ? -6.680 -10.599 1.562 1.00 90.62 81 SER A O 1
ATOM 652 N N . ALA A 1 82 ? -7.338 -12.078 0.011 1.00 88.44 82 ALA A N 1
ATOM 653 C CA . ALA A 1 82 ? -7.851 -11.043 -0.893 1.00 88.44 82 ALA A CA 1
ATOM 654 C C . ALA A 1 82 ? -8.931 -10.183 -0.208 1.00 88.44 82 ALA A C 1
ATOM 656 O O . ALA A 1 82 ? -8.799 -8.969 -0.154 1.00 88.44 82 ALA A O 1
ATOM 657 N N . ALA A 1 83 ? -9.911 -10.815 0.447 1.00 89.88 83 ALA A N 1
ATOM 658 C CA . ALA A 1 83 ? -10.995 -10.105 1.126 1.00 89.88 83 ALA A CA 1
ATOM 659 C C . ALA A 1 83 ? -10.502 -9.190 2.261 1.00 89.88 83 ALA A C 1
ATOM 661 O O . ALA A 1 83 ? -10.936 -8.046 2.374 1.00 89.88 83 ALA A O 1
ATOM 662 N N . THR A 1 84 ? -9.579 -9.674 3.098 1.00 90.94 84 THR A N 1
ATOM 663 C CA . THR A 1 84 ? -9.025 -8.858 4.188 1.00 90.94 84 THR A CA 1
ATOM 664 C C . THR A 1 84 ? -8.126 -7.753 3.650 1.00 90.94 84 THR A C 1
ATOM 666 O O . THR A 1 84 ? -8.135 -6.654 4.199 1.00 90.94 84 THR A O 1
ATOM 669 N N . ARG A 1 85 ? -7.378 -8.011 2.568 1.00 92.25 85 ARG A N 1
ATOM 670 C CA . ARG A 1 85 ? -6.561 -7.012 1.866 1.00 92.25 85 ARG A CA 1
ATOM 671 C C . ARG A 1 85 ? -7.420 -5.879 1.340 1.00 92.25 85 ARG A C 1
ATOM 673 O O . ARG A 1 85 ? -7.093 -4.729 1.602 1.00 92.25 85 ARG A O 1
ATOM 680 N N . ASP A 1 86 ? -8.505 -6.200 0.652 1.00 90.62 86 ASP A N 1
ATOM 681 C CA . ASP A 1 86 ? -9.397 -5.195 0.081 1.00 90.62 86 ASP A CA 1
ATOM 682 C C . ASP A 1 86 ? -10.041 -4.360 1.194 1.00 90.62 86 ASP A C 1
ATOM 684 O O . ASP A 1 86 ? -10.033 -3.137 1.116 1.00 90.62 86 ASP A O 1
ATOM 688 N N . ALA A 1 87 ? -10.461 -4.994 2.297 1.00 90.94 87 ALA A N 1
ATOM 689 C CA . ALA A 1 87 ? -10.953 -4.284 3.479 1.00 90.94 87 ALA A CA 1
ATOM 690 C C . ALA A 1 87 ? -9.894 -3.365 4.119 1.00 90.94 87 ALA A C 1
ATOM 692 O O . ALA A 1 87 ? -10.216 -2.265 4.559 1.00 90.94 87 ALA A O 1
ATOM 693 N N . LEU A 1 88 ? -8.626 -3.793 4.167 1.00 89.88 88 LEU A N 1
ATOM 694 C CA . LEU A 1 88 ? -7.531 -2.973 4.688 1.00 89.88 88 LEU A CA 1
ATOM 695 C C . LEU A 1 88 ? -7.236 -1.776 3.767 1.00 89.88 88 LEU A C 1
ATOM 697 O O . LEU A 1 88 ? -6.994 -0.676 4.258 1.00 89.88 88 LEU A O 1
ATOM 701 N N . LEU A 1 89 ? -7.243 -1.982 2.447 1.00 91.38 89 LEU A N 1
ATOM 702 C CA . LEU A 1 89 ? -6.974 -0.940 1.450 1.00 91.38 89 LEU A CA 1
ATOM 703 C C . LEU A 1 89 ? -8.147 0.038 1.274 1.00 91.38 89 LEU A C 1
ATOM 705 O O . LEU A 1 89 ? -7.918 1.167 0.849 1.00 91.38 89 LEU A O 1
ATOM 709 N N . ASP A 1 90 ? -9.368 -0.352 1.650 1.00 91.75 90 ASP A N 1
ATOM 710 C CA . ASP A 1 90 ? -10.541 0.535 1.693 1.00 91.75 90 ASP A CA 1
ATOM 711 C C . ASP A 1 90 ? -10.422 1.613 2.791 1.00 91.75 90 ASP A C 1
ATOM 713 O O . ASP A 1 90 ? -11.025 2.687 2.718 1.00 91.75 90 ASP A O 1
ATOM 717 N N . ILE A 1 91 ? -9.568 1.385 3.796 1.00 89.19 91 ILE A N 1
ATOM 718 C CA . ILE A 1 91 ? -9.246 2.395 4.804 1.00 89.19 91 ILE A CA 1
ATOM 719 C C . ILE A 1 91 ? -8.405 3.492 4.138 1.00 89.19 91 ILE A C 1
ATOM 721 O O . ILE A 1 91 ? -7.213 3.315 3.884 1.00 89.19 91 ILE A O 1
ATOM 725 N N . TRP A 1 92 ? -9.019 4.658 3.913 1.00 86.75 92 TRP A N 1
ATOM 726 C CA . TRP A 1 92 ? -8.447 5.778 3.150 1.00 86.75 92 TRP A CA 1
ATOM 727 C C . TRP A 1 92 ? -6.951 6.074 3.389 1.00 86.75 92 TRP A C 1
ATOM 729 O O . TRP A 1 92 ? -6.210 6.163 2.415 1.00 86.75 92 TRP A O 1
ATOM 739 N N . PRO A 1 93 ? -6.451 6.233 4.632 1.00 89.06 93 PRO A N 1
ATOM 740 C CA . PRO A 1 93 ? -5.029 6.500 4.875 1.00 89.06 93 PRO A CA 1
ATOM 741 C C . PRO A 1 93 ? -4.103 5.287 4.687 1.00 89.06 93 PRO A C 1
ATOM 743 O O . PRO A 1 93 ? -2.888 5.472 4.623 1.00 89.06 93 PRO A O 1
ATOM 746 N N . VAL A 1 94 ? -4.628 4.060 4.628 1.00 91.00 94 VAL A N 1
ATOM 747 C CA . VAL A 1 94 ? -3.815 2.841 4.512 1.00 91.00 94 VAL A CA 1
ATOM 748 C C . VAL A 1 94 ? -3.315 2.645 3.088 1.00 91.00 94 VAL A C 1
ATOM 750 O O . VAL A 1 94 ? -2.123 2.411 2.908 1.00 91.00 94 VAL A O 1
ATOM 753 N N . LEU A 1 95 ? -4.176 2.793 2.077 1.00 91.12 95 LEU A N 1
ATOM 754 C CA . LEU A 1 95 ? -3.785 2.649 0.672 1.00 91.12 95 LEU A CA 1
ATOM 755 C C . LEU A 1 95 ? -2.551 3.500 0.288 1.00 91.12 95 LEU A C 1
ATOM 757 O O . LEU A 1 95 ? -1.542 2.923 -0.132 1.00 91.12 95 LEU A O 1
ATOM 761 N N . PRO A 1 96 ? -2.547 4.835 0.482 1.00 89.81 96 PRO A N 1
ATOM 762 C CA . PRO A 1 96 ? -1.386 5.660 0.161 1.00 89.81 96 PRO A CA 1
ATOM 763 C C . PRO A 1 96 ? -0.178 5.354 1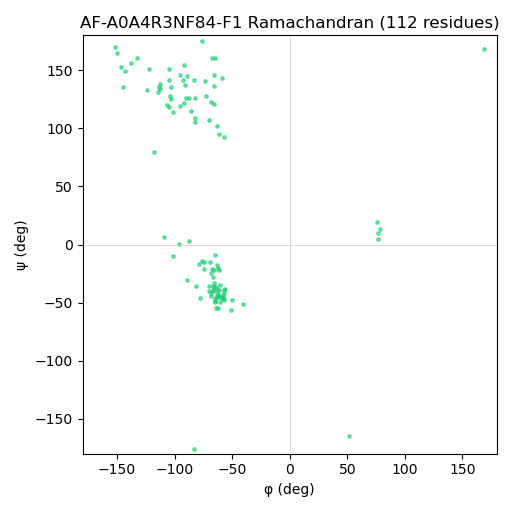.056 1.00 89.81 96 PRO A C 1
ATOM 765 O O . PRO A 1 96 ? 0.957 5.516 0.614 1.00 89.81 96 PRO A O 1
ATOM 768 N N . ALA A 1 97 ? -0.379 4.880 2.292 1.00 91.75 97 ALA A N 1
ATOM 769 C CA . ALA A 1 97 ? 0.723 4.469 3.162 1.00 91.75 97 ALA A CA 1
ATOM 770 C C . ALA A 1 97 ? 1.406 3.183 2.666 1.00 91.75 97 ALA A C 1
ATOM 772 O O . ALA A 1 97 ? 2.633 3.094 2.694 1.00 91.75 97 ALA A O 1
ATOM 773 N N . VAL A 1 98 ? 0.636 2.207 2.176 1.00 92.25 98 VAL A N 1
ATOM 774 C CA . VAL A 1 98 ? 1.158 0.966 1.582 1.00 92.25 98 VAL A CA 1
ATOM 775 C C . VAL A 1 98 ? 1.930 1.271 0.300 1.00 92.25 98 VAL A C 1
ATOM 777 O O . VAL A 1 98 ? 3.068 0.824 0.154 1.00 92.25 98 VAL A O 1
ATOM 780 N N . VAL A 1 99 ? 1.349 2.071 -0.602 1.00 90.12 99 VAL A N 1
ATOM 781 C CA . VAL A 1 99 ? 2.014 2.490 -1.847 1.00 90.12 99 VAL A CA 1
ATOM 782 C C . VAL A 1 99 ? 3.277 3.301 -1.550 1.00 90.12 99 VAL A C 1
ATOM 784 O O . VAL A 1 99 ? 4.337 3.024 -2.111 1.00 90.12 99 VAL A O 1
ATOM 787 N N . GLY A 1 100 ? 3.197 4.255 -0.621 1.00 89.19 100 GLY A N 1
ATOM 788 C CA . GLY A 1 100 ? 4.339 5.062 -0.196 1.00 89.19 100 GLY A CA 1
ATOM 789 C C . GLY A 1 100 ? 5.473 4.214 0.377 1.00 89.19 100 GLY A C 1
ATOM 790 O O . GLY A 1 100 ? 6.621 4.386 -0.023 1.00 89.19 100 GLY A O 1
ATOM 791 N N . ALA A 1 101 ? 5.159 3.244 1.239 1.00 90.94 101 ALA A N 1
ATOM 792 C CA . ALA A 1 101 ? 6.142 2.320 1.799 1.00 90.94 101 ALA A CA 1
ATOM 793 C C . ALA A 1 101 ? 6.808 1.446 0.722 1.00 90.94 101 ALA A C 1
ATOM 795 O O . ALA A 1 101 ? 8.014 1.204 0.777 1.00 90.94 101 ALA A O 1
ATOM 796 N N . PHE A 1 102 ? 6.049 1.004 -0.286 1.00 89.62 102 PHE A N 1
ATOM 797 C CA . PHE A 1 102 ? 6.595 0.256 -1.417 1.00 89.62 102 PHE A CA 1
ATOM 798 C C . PHE A 1 102 ? 7.580 1.093 -2.248 1.00 89.62 102 PHE A C 1
ATOM 800 O O . PHE A 1 102 ? 8.658 0.603 -2.597 1.00 89.62 102 PHE A O 1
ATOM 807 N N . ILE A 1 103 ? 7.225 2.345 -2.554 1.00 86.75 103 ILE A N 1
ATOM 808 C CA . ILE A 1 103 ? 8.083 3.277 -3.299 1.00 86.75 103 ILE A CA 1
ATOM 809 C C . ILE A 1 103 ? 9.334 3.610 -2.479 1.00 86.75 103 ILE A C 1
ATOM 811 O O . ILE A 1 103 ? 10.442 3.508 -2.997 1.00 86.75 103 ILE A O 1
ATOM 815 N N . GLU A 1 104 ? 9.178 3.930 -1.192 1.00 87.19 104 GLU A N 1
ATOM 816 C CA . GLU A 1 104 ? 10.284 4.224 -0.270 1.00 87.19 104 GLU A CA 1
ATOM 817 C C . GLU A 1 104 ? 11.285 3.065 -0.192 1.00 87.19 104 GLU A C 1
ATOM 819 O O . GLU A 1 104 ? 12.494 3.283 -0.254 1.00 87.19 104 GLU A O 1
ATOM 824 N N . ALA A 1 105 ? 10.797 1.823 -0.138 1.00 86.00 105 ALA A N 1
ATOM 825 C CA . ALA A 1 105 ? 11.647 0.639 -0.098 1.00 86.00 105 ALA A CA 1
ATOM 826 C C . ALA A 1 105 ? 12.476 0.414 -1.380 1.00 86.00 105 ALA A C 1
ATOM 828 O O . ALA A 1 105 ? 13.486 -0.292 -1.332 1.00 86.00 105 ALA A O 1
ATOM 829 N N . HIS A 1 106 ? 12.056 0.982 -2.516 1.00 80.00 106 HIS A N 1
ATOM 830 C CA . HIS A 1 106 ? 12.762 0.903 -3.802 1.00 80.00 106 HIS A CA 1
ATOM 831 C C . HIS A 1 106 ? 13.554 2.178 -4.139 1.00 80.00 106 HIS A C 1
ATOM 833 O O . HIS A 1 106 ? 14.362 2.163 -5.071 1.00 80.00 106 HIS A O 1
ATOM 839 N N . SER A 1 107 ? 13.369 3.261 -3.381 1.00 74.25 107 SER A N 1
ATOM 840 C CA . SER A 1 107 ? 14.156 4.485 -3.513 1.00 74.25 107 SER A CA 1
ATOM 841 C C . SER A 1 107 ? 15.572 4.295 -2.949 1.00 74.25 107 SER A C 1
ATOM 843 O O . SER A 1 107 ? 15.743 3.679 -1.895 1.00 74.25 107 SER A O 1
ATOM 845 N N . PRO A 1 108 ? 16.612 4.855 -3.598 1.00 61.56 108 PRO A N 1
ATOM 846 C CA . PRO A 1 108 ? 18.002 4.732 -3.143 1.00 61.56 108 PRO A CA 1
ATOM 847 C C . PRO A 1 108 ? 18.251 5.366 -1.766 1.00 61.56 108 PRO A C 1
ATOM 849 O O . PRO A 1 108 ? 19.225 5.021 -1.103 1.00 61.56 108 PRO A O 1
ATOM 852 N N . GLU A 1 109 ? 17.372 6.269 -1.333 1.00 59.44 109 GLU A N 1
ATOM 853 C CA . GLU A 1 109 ? 17.435 6.931 -0.029 1.00 59.44 109 GLU A CA 1
ATOM 854 C C . GLU A 1 109 ? 16.923 6.033 1.118 1.00 59.44 109 GLU A C 1
ATOM 856 O O . GLU A 1 109 ? 17.258 6.286 2.276 1.00 59.44 109 GLU A O 1
ATOM 861 N N . GLY A 1 110 ? 16.185 4.946 0.823 1.00 57.97 110 GLY A N 1
ATOM 862 C CA . GLY A 1 110 ? 15.506 4.118 1.832 1.00 57.97 110 GLY A CA 1
ATOM 863 C C . GLY A 1 110 ? 14.644 4.963 2.776 1.00 57.97 110 GLY A C 1
ATOM 864 O O . GLY A 1 110 ? 14.378 6.124 2.481 1.00 57.97 110 GLY A O 1
ATOM 865 N N . ARG A 1 111 ? 14.205 4.425 3.925 1.00 50.25 111 ARG A N 1
ATOM 866 C CA . ARG A 1 111 ? 13.549 5.222 4.982 1.00 50.25 111 ARG A CA 1
ATOM 867 C C . ARG A 1 111 ? 14.494 6.351 5.402 1.00 50.25 111 ARG A C 1
ATOM 869 O O . ARG A 1 111 ? 15.364 6.142 6.252 1.00 50.25 111 ARG A O 1
ATOM 876 N N . ALA A 1 112 ? 14.360 7.521 4.782 1.00 44.16 112 ALA A N 1
ATOM 877 C CA . AL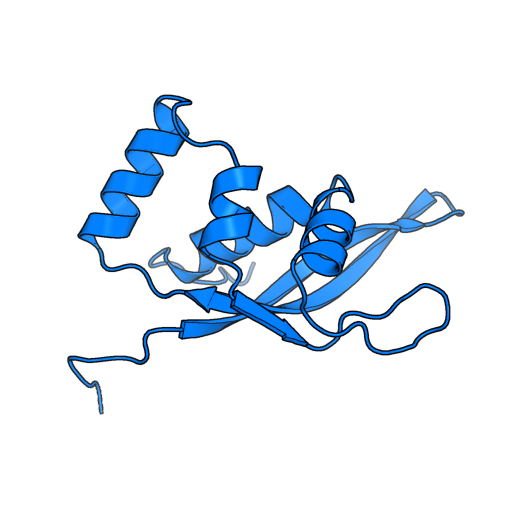A A 1 112 ? 15.128 8.700 5.124 1.00 44.16 112 ALA A CA 1
ATOM 878 C C . ALA A 1 112 ? 14.744 9.050 6.562 1.00 44.16 112 ALA A C 1
ATOM 880 O O . ALA A 1 112 ? 13.650 9.542 6.835 1.00 44.16 112 ALA A O 1
ATOM 881 N N . LYS A 1 113 ? 15.621 8.692 7.504 1.00 35.56 113 LYS A N 1
ATOM 882 C CA . LYS A 1 113 ? 15.546 9.135 8.893 1.00 35.56 113 LYS A CA 1
ATOM 883 C C . LYS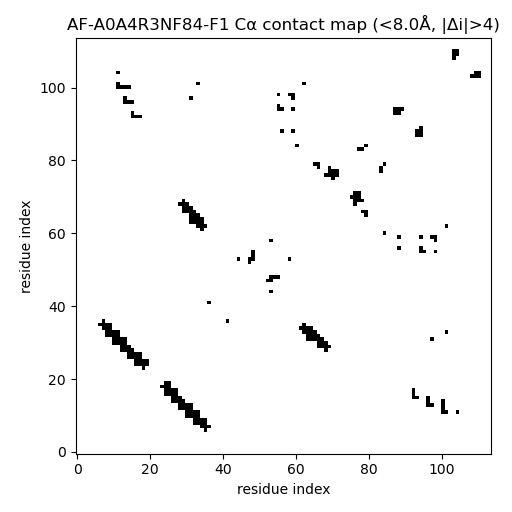 A 1 113 ? 15.662 10.660 8.883 1.00 35.56 113 LYS A C 1
ATOM 885 O O . LYS A 1 113 ? 16.777 11.171 8.836 1.00 35.56 113 LYS A O 1
ATOM 890 N N . ASN A 1 114 ? 14.527 11.352 8.896 1.00 31.19 114 ASN A N 1
ATOM 891 C CA . ASN A 1 114 ? 14.430 12.692 9.468 1.00 31.19 114 ASN A CA 1
ATOM 892 C C . ASN A 1 114 ? 14.060 12.564 10.942 1.00 31.19 114 ASN A C 1
ATOM 894 O O . ASN A 1 114 ? 13.159 11.747 11.245 1.00 31.19 114 ASN A O 1
#